Protein AF-A0A259RH67-F1 (afdb_monomer_lite)

Structure (mmCIF, N/CA/C/O backbone):
data_AF-A0A259RH67-F1
#
_entry.id   AF-A0A259RH67-F1
#
loop_
_atom_site.group_PDB
_atom_site.id
_atom_site.type_symbol
_atom_site.label_atom_id
_atom_site.label_alt_id
_atom_site.label_comp_id
_atom_site.label_asym_id
_atom_site.label_entity_id
_atom_site.label_seq_id
_atom_site.pdbx_PDB_ins_code
_atom_site.Cartn_x
_atom_site.Cartn_y
_atom_site.Cartn_z
_atom_site.occupancy
_atom_site.B_iso_or_equiv
_a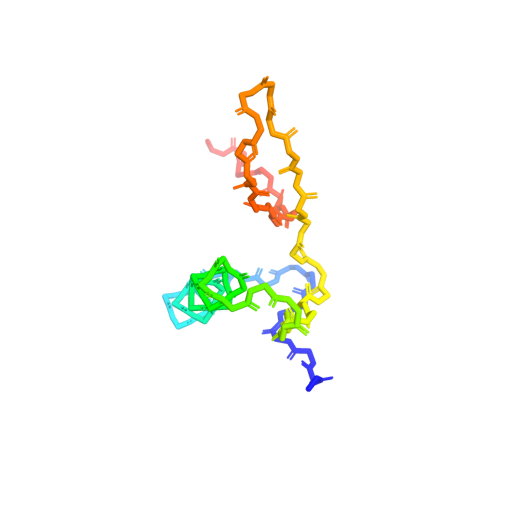tom_site.auth_seq_id
_atom_site.auth_comp_id
_atom_site.auth_asym_id
_atom_site.auth_atom_id
_atom_site.pdbx_PDB_model_num
ATOM 1 N N . GLY A 1 1 ? 6.019 -9.648 5.696 1.00 84.19 1 GLY A N 1
ATOM 2 C CA . GLY A 1 1 ? 6.814 -8.410 5.639 1.00 84.19 1 GLY A CA 1
ATOM 3 C C . GLY A 1 1 ? 8.127 -8.596 4.905 1.00 84.19 1 GLY A C 1
ATOM 4 O O . GLY A 1 1 ? 9.136 -8.128 5.400 1.00 84.19 1 GLY A O 1
ATOM 5 N N . ILE A 1 2 ? 8.127 -9.264 3.746 1.00 91.56 2 ILE A N 1
ATOM 6 C CA . ILE A 1 2 ? 9.235 -9.139 2.785 1.00 91.56 2 ILE A CA 1
ATOM 7 C C . ILE A 1 2 ? 8.970 -7.907 1.903 1.00 91.56 2 ILE A C 1
ATOM 9 O O . ILE A 1 2 ? 7.813 -7.471 1.855 1.00 91.56 2 ILE A O 1
ATOM 13 N N . PRO A 1 3 ? 9.979 -7.351 1.210 1.00 91.38 3 PRO A N 1
ATOM 14 C CA . PRO A 1 3 ? 9.761 -6.234 0.296 1.00 91.38 3 PRO A CA 1
ATOM 15 C C . PRO A 1 3 ? 8.701 -6.572 -0.762 1.00 91.38 3 PRO A C 1
ATOM 17 O O . PRO A 1 3 ? 8.807 -7.588 -1.446 1.00 91.38 3 PRO A O 1
ATOM 20 N N . LEU A 1 4 ? 7.668 -5.728 -0.868 1.00 91.69 4 LEU A N 1
ATOM 21 C CA . LEU A 1 4 ? 6.637 -5.829 -1.909 1.00 91.69 4 LEU A CA 1
ATOM 22 C C . LEU A 1 4 ? 7.066 -5.116 -3.196 1.00 91.69 4 LEU A C 1
ATOM 24 O O . LEU A 1 4 ? 6.696 -5.548 -4.284 1.00 91.69 4 LEU A O 1
ATOM 28 N N . LEU A 1 5 ? 7.790 -4.005 -3.046 1.00 93.06 5 LEU A N 1
ATOM 29 C CA . LEU A 1 5 ? 8.270 -3.163 -4.133 1.00 93.06 5 LEU A CA 1
ATOM 30 C C . LEU A 1 5 ? 9.559 -2.457 -3.690 1.00 93.06 5 LEU A C 1
ATOM 32 O O . LEU A 1 5 ? 9.646 -1.995 -2.547 1.00 93.06 5 LEU A O 1
ATOM 36 N N . ILE A 1 6 ? 10.553 -2.393 -4.572 1.00 92.00 6 ILE A N 1
ATOM 37 C CA . ILE A 1 6 ? 11.838 -1.705 -4.351 1.00 92.00 6 ILE A CA 1
ATOM 38 C C . ILE A 1 6 ? 11.849 -0.392 -5.158 1.00 92.00 6 ILE A C 1
ATOM 40 O O . ILE A 1 6 ? 11.223 -0.326 -6.220 1.00 92.00 6 ILE A O 1
ATOM 44 N N . PRO A 1 7 ? 12.543 0.675 -4.708 1.00 90.50 7 PRO A N 1
ATOM 45 C CA . PRO A 1 7 ? 12.683 1.895 -5.501 1.00 90.50 7 PRO A CA 1
ATOM 46 C C . PRO A 1 7 ? 13.141 1.621 -6.943 1.00 90.50 7 PRO A C 1
ATOM 48 O O . PRO A 1 7 ? 14.127 0.924 -7.169 1.00 90.50 7 PRO A O 1
ATOM 51 N N . GLY A 1 8 ? 12.418 2.185 -7.914 1.00 90.44 8 GLY A N 1
ATOM 52 C CA . GLY A 1 8 ? 12.642 1.976 -9.352 1.00 90.44 8 GLY A CA 1
ATOM 53 C C . GLY A 1 8 ? 11.687 0.969 -10.000 1.00 90.44 8 GLY A C 1
ATOM 54 O O . GLY A 1 8 ? 11.503 1.001 -11.218 1.00 90.44 8 GLY A O 1
ATOM 55 N N . GLU A 1 9 ? 11.019 0.123 -9.215 1.00 94.25 9 GLU A N 1
ATOM 56 C CA . GLU A 1 9 ? 9.978 -0.768 -9.723 1.00 94.25 9 GLU A CA 1
ATOM 57 C C . GLU A 1 9 ? 8.644 -0.040 -9.934 1.00 94.25 9 GLU A C 1
ATOM 59 O O . GLU A 1 9 ? 8.357 1.005 -9.345 1.00 94.25 9 GLU A O 1
ATOM 64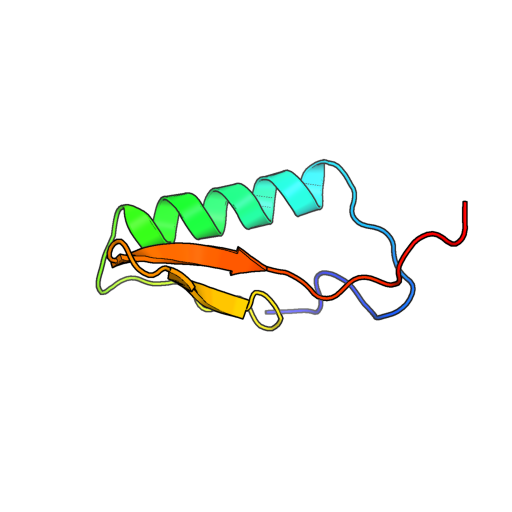 N N . ARG A 1 10 ? 7.802 -0.604 -10.806 1.00 93.25 10 ARG A N 1
ATOM 65 C CA . ARG A 1 10 ? 6.505 -0.026 -11.169 1.00 93.25 10 ARG A CA 1
ATOM 66 C C . ARG A 1 10 ? 5.367 -0.767 -10.492 1.00 93.25 10 ARG A C 1
ATOM 68 O O . ARG A 1 10 ? 5.304 -1.996 -10.503 1.00 93.25 10 ARG A O 1
ATOM 75 N N . PHE A 1 11 ? 4.405 0.001 -9.995 1.00 94.12 11 PHE A N 1
ATOM 76 C CA . PHE A 1 11 ? 3.149 -0.544 -9.507 1.00 94.12 11 PHE A CA 1
ATOM 77 C C . PHE A 1 11 ? 2.407 -1.273 -10.627 1.00 94.12 11 PHE A C 1
ATOM 79 O O . PHE A 1 11 ? 2.244 -0.765 -11.736 1.00 94.12 11 PHE A O 1
ATOM 86 N N . ASN A 1 12 ? 1.919 -2.467 -10.308 1.00 94.06 12 ASN A N 1
ATOM 87 C CA . ASN A 1 12 ? 1.087 -3.268 -11.193 1.00 94.06 12 ASN A CA 1
ATOM 88 C C . ASN A 1 12 ? -0.289 -3.524 -10.560 1.00 94.06 12 ASN A C 1
ATOM 90 O O . ASN A 1 12 ? -0.548 -3.185 -9.402 1.00 94.06 12 ASN A O 1
ATOM 94 N N . ALA A 1 13 ? -1.196 -4.128 -11.328 1.00 97.31 13 ALA A N 1
ATOM 95 C CA . ALA A 1 13 ? -2.559 -4.364 -10.867 1.00 97.31 13 ALA A CA 1
ATOM 96 C C . ALA A 1 13 ? -2.644 -5.232 -9.587 1.00 97.31 13 ALA A C 1
ATOM 98 O O . ALA A 1 13 ? -3.397 -4.851 -8.689 1.00 97.31 13 ALA A O 1
ATOM 99 N N . PRO A 1 14 ? -1.904 -6.353 -9.441 1.00 96.81 14 PRO A N 1
ATOM 100 C CA . PRO A 1 14 ? -1.835 -7.094 -8.178 1.00 96.81 14 PRO A CA 1
ATOM 101 C C . PRO A 1 14 ? -1.424 -6.251 -6.967 1.00 96.81 14 PRO A C 1
ATOM 103 O O . PRO A 1 14 ? -2.122 -6.281 -5.952 1.00 96.81 14 PRO A O 1
ATOM 106 N N . ILE A 1 15 ? -0.350 -5.465 -7.082 1.00 94.81 15 ILE A N 1
ATOM 107 C CA . ILE A 1 15 ? 0.143 -4.613 -5.990 1.00 94.81 15 ILE A CA 1
ATOM 108 C C . ILE A 1 15 ? -0.919 -3.578 -5.614 1.00 94.81 15 ILE A C 1
ATOM 110 O O . ILE A 1 15 ? -1.264 -3.433 -4.442 1.00 94.81 15 ILE A O 1
ATOM 114 N N . MET A 1 16 ? -1.526 -2.925 -6.609 1.00 95.19 16 MET A N 1
ATOM 115 C CA . MET A 1 16 ? -2.599 -1.959 -6.364 1.00 95.19 16 MET A CA 1
ATOM 116 C C . MET A 1 16 ? -3.822 -2.590 -5.691 1.00 95.19 16 MET A C 1
ATOM 118 O O . MET A 1 16 ? -4.462 -1.942 -4.863 1.00 95.19 16 MET A O 1
ATOM 122 N N . ARG A 1 17 ? -4.162 -3.845 -6.015 1.00 96.62 17 ARG A N 1
ATOM 123 C CA . ARG A 1 17 ? -5.246 -4.569 -5.331 1.00 96.62 17 ARG A CA 1
ATOM 124 C C . ARG A 1 17 ? -4.906 -4.845 -3.871 1.00 96.62 17 ARG A C 1
ATOM 126 O O . ARG A 1 17 ? -5.763 -4.623 -3.021 1.00 96.62 17 ARG A O 1
ATOM 133 N N . TYR A 1 18 ? -3.681 -5.275 -3.580 1.00 94.38 18 TYR A N 1
ATOM 134 C CA . TYR A 1 18 ? -3.235 -5.508 -2.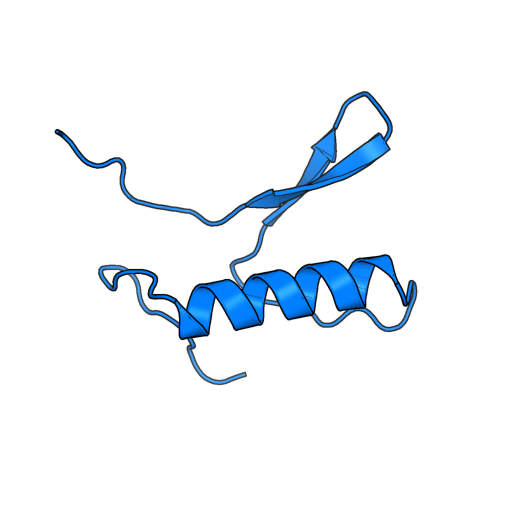206 1.00 94.38 18 TYR A CA 1
ATOM 135 C C . TYR A 1 18 ? -3.293 -4.228 -1.359 1.00 94.38 18 TYR A C 1
ATOM 137 O O . TYR A 1 18 ? -3.866 -4.240 -0.272 1.00 94.38 18 TYR A O 1
ATOM 145 N N . LEU A 1 19 ? -2.783 -3.104 -1.875 1.00 94.50 19 LEU A N 1
ATOM 146 C CA . LEU A 1 19 ? -2.801 -1.827 -1.148 1.00 94.50 19 LEU A CA 1
ATOM 147 C C . LEU A 1 19 ? -4.229 -1.326 -0.886 1.00 94.50 19 LEU A C 1
ATOM 149 O O . LEU A 1 19 ? -4.529 -0.852 0.209 1.00 94.50 19 LEU A O 1
ATOM 153 N N . LYS A 1 20 ? -5.137 -1.481 -1.860 1.00 94.00 20 LYS A N 1
ATOM 154 C CA . LYS A 1 20 ? -6.564 -1.165 -1.678 1.00 94.00 20 LYS A CA 1
ATOM 155 C C . LYS A 1 20 ? -7.216 -2.064 -0.629 1.00 94.00 20 LYS A C 1
ATOM 157 O O . LYS A 1 20 ? -7.952 -1.561 0.211 1.00 94.00 20 LYS A O 1
ATOM 162 N N . PHE A 1 21 ? -6.909 -3.361 -0.642 1.00 94.75 21 PHE A N 1
ATOM 163 C CA . PHE A 1 21 ? -7.386 -4.289 0.380 1.00 94.75 21 PHE A CA 1
ATOM 164 C C . PHE A 1 21 ? -6.913 -3.876 1.779 1.00 94.75 21 PHE A C 1
ATOM 166 O O . PHE A 1 21 ? -7.739 -3.765 2.679 1.00 94.75 21 PHE A O 1
ATOM 173 N N . ALA A 1 22 ? -5.618 -3.593 1.953 1.00 92.81 22 ALA A N 1
ATOM 174 C CA . ALA A 1 22 ? -5.062 -3.181 3.242 1.00 92.81 22 ALA A CA 1
ATOM 175 C C . ALA A 1 22 ? -5.720 -1.890 3.756 1.00 92.81 22 ALA A C 1
ATOM 177 O O . ALA A 1 22 ? -6.106 -1.807 4.921 1.00 92.81 22 ALA A O 1
ATOM 178 N N . ARG A 1 23 ? -5.931 -0.908 2.869 1.00 91.88 23 ARG A N 1
ATOM 179 C CA . ARG A 1 23 ? -6.684 0.314 3.177 1.00 91.88 23 ARG A CA 1
ATOM 180 C C . ARG A 1 23 ? -8.095 -0.001 3.677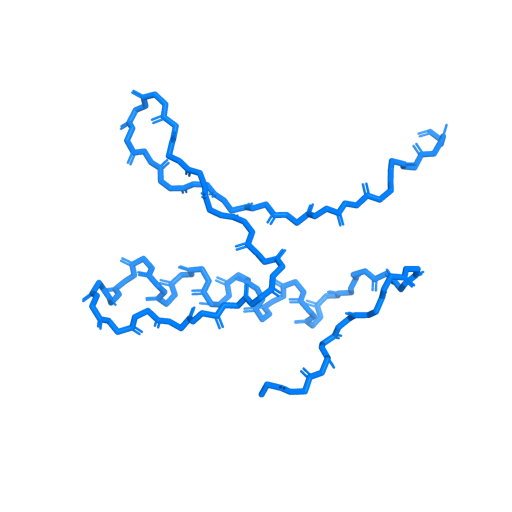 1.00 91.88 23 ARG A C 1
ATOM 182 O O . ARG A 1 23 ? -8.484 0.465 4.744 1.00 91.88 23 ARG A O 1
ATOM 189 N N . ASP A 1 24 ? -8.859 -0.767 2.905 1.00 93.00 24 ASP A N 1
ATOM 190 C CA . ASP A 1 24 ? -10.267 -1.039 3.206 1.00 93.00 24 ASP A CA 1
ATOM 191 C C . ASP A 1 24 ? -10.408 -1.874 4.489 1.00 93.00 24 ASP A C 1
ATOM 193 O O . ASP A 1 24 ? -11.293 -1.621 5.308 1.00 93.00 24 ASP A O 1
ATOM 197 N N . PHE A 1 25 ? -9.487 -2.814 4.711 1.00 93.69 25 PHE A N 1
ATOM 198 C CA . PHE A 1 25 ? -9.391 -3.587 5.944 1.00 93.69 25 PHE A CA 1
ATOM 199 C C . PHE A 1 25 ? -9.132 -2.683 7.158 1.00 93.69 25 PHE A C 1
ATOM 201 O O . PHE A 1 25 ? -9.877 -2.733 8.137 1.00 93.69 25 PHE A O 1
ATOM 208 N N . ASN A 1 26 ? -8.142 -1.793 7.063 1.00 90.38 26 ASN A N 1
ATOM 209 C CA . ASN A 1 26 ? -7.768 -0.869 8.136 1.00 90.38 26 ASN A CA 1
ATOM 210 C C . ASN A 1 26 ? -8.887 0.121 8.496 1.00 90.38 26 ASN A C 1
ATOM 212 O O . ASN A 1 26 ? -9.040 0.481 9.664 1.00 90.38 26 ASN A O 1
ATOM 216 N N . LEU A 1 27 ? -9.672 0.560 7.509 1.00 88.38 27 LEU A N 1
ATOM 217 C CA . LEU A 1 27 ? -10.840 1.415 7.737 1.00 88.38 27 LEU A CA 1
ATOM 218 C C . LEU A 1 27 ? -11.989 0.652 8.406 1.00 88.38 27 LEU A C 1
ATOM 220 O O . LEU A 1 27 ? -12.686 1.212 9.250 1.00 88.38 27 LEU A O 1
ATOM 224 N N . ARG A 1 28 ? -12.187 -0.618 8.039 1.00 93.25 28 ARG A N 1
ATOM 225 C CA . ARG A 1 28 ? -13.289 -1.446 8.545 1.00 93.25 28 ARG A CA 1
ATOM 226 C C . ARG A 1 28 ? -13.045 -1.987 9.952 1.00 93.25 28 ARG A C 1
ATOM 228 O O . ARG A 1 28 ? -14.012 -2.179 10.687 1.00 93.25 28 ARG A O 1
ATOM 235 N N . PHE A 1 29 ? -11.791 -2.223 10.331 1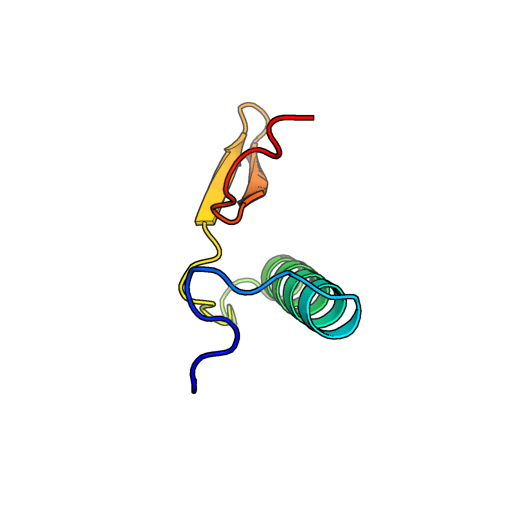.00 92.06 29 PHE A N 1
ATOM 236 C CA . PHE A 1 29 ? -11.435 -2.819 11.621 1.00 92.06 29 PHE A CA 1
ATOM 237 C C . PHE A 1 29 ? -10.472 -1.931 12.431 1.00 92.06 29 PHE A C 1
ATOM 239 O O . PHE A 1 29 ? -9.294 -2.269 12.591 1.00 92.06 29 PHE A O 1
ATOM 246 N N . PRO A 1 30 ? -10.949 -0.793 12.979 1.00 87.44 30 PRO A N 1
ATOM 247 C CA . PRO A 1 30 ? -10.151 0.026 13.888 1.00 87.44 30 PRO A CA 1
ATOM 248 C C . PRO A 1 30 ? -9.633 -0.802 15.074 1.00 87.44 30 PRO A C 1
ATOM 250 O O . PRO A 1 30 ? -10.389 -1.543 15.695 1.00 87.44 30 PRO A O 1
ATOM 253 N N . GLY A 1 31 ? -8.338 -0.686 15.381 1.00 89.38 31 GLY A N 1
ATOM 254 C CA . GLY A 1 31 ? -7.667 -1.474 16.427 1.00 89.38 31 GLY A CA 1
ATOM 255 C C . GLY A 1 31 ? -7.018 -2.779 15.944 1.00 89.38 31 GLY A C 1
ATOM 256 O O . GLY A 1 31 ? -6.164 -3.307 16.646 1.00 89.38 31 GLY A O 1
ATOM 257 N N . PHE A 1 32 ? -7.332 -3.247 14.729 1.00 91.94 32 PHE A N 1
ATOM 258 C CA . PHE A 1 32 ? -6.697 -4.412 14.083 1.00 91.94 32 PHE A CA 1
ATOM 259 C C . PHE A 1 32 ? -5.927 -4.018 12.820 1.00 91.94 32 PHE A C 1
ATOM 261 O O . PHE A 1 32 ? -5.836 -4.770 11.855 1.00 91.94 32 PHE A O 1
ATOM 268 N N . VAL A 1 33 ? -5.404 -2.799 12.816 1.00 86.31 33 VAL A N 1
ATOM 269 C CA . VAL A 1 33 ? -4.722 -2.200 11.672 1.00 86.31 33 VAL A CA 1
ATOM 270 C C . VAL A 1 33 ? -3.484 -3.013 11.299 1.00 86.31 33 VAL A C 1
ATOM 272 O O . VAL A 1 33 ? -2.634 -3.293 12.142 1.00 86.31 33 VAL A O 1
ATOM 275 N N . THR A 1 34 ? -3.365 -3.355 10.020 1.00 85.19 34 THR A N 1
ATOM 276 C CA . THR A 1 34 ? -2.129 -3.893 9.456 1.00 85.19 34 THR A CA 1
ATOM 277 C C . THR A 1 34 ? -1.247 -2.737 9.015 1.00 85.19 34 THR A C 1
ATOM 279 O O . THR A 1 34 ? -1.679 -1.918 8.195 1.00 85.19 34 THR A O 1
ATOM 282 N N . ASP A 1 35 ? -0.025 -2.680 9.539 1.00 86.69 35 ASP A N 1
ATOM 283 C CA . ASP A 1 35 ? 0.957 -1.687 9.118 1.00 86.69 35 ASP A CA 1
ATOM 284 C C . ASP A 1 35 ? 1.590 -2.088 7.777 1.00 86.69 35 ASP A C 1
ATOM 286 O O . ASP A 1 35 ? 2.058 -3.218 7.594 1.00 86.69 35 ASP A O 1
ATOM 290 N N . VAL A 1 36 ? 1.571 -1.163 6.818 1.00 91.44 36 VAL A N 1
ATOM 291 C CA . VAL A 1 36 ? 2.166 -1.336 5.491 1.00 91.44 36 VAL A CA 1
ATOM 292 C C . VAL A 1 36 ? 3.232 -0.265 5.335 1.00 91.44 36 VAL A C 1
ATOM 294 O O . VAL A 1 36 ? 2.941 0.881 4.999 1.00 91.44 36 VAL A O 1
ATOM 297 N N . HIS A 1 37 ? 4.482 -0.656 5.567 1.00 91.62 37 HIS A N 1
ATOM 298 C CA . HIS A 1 37 ? 5.631 0.232 5.434 1.00 91.62 37 HIS A CA 1
ATOM 299 C C . HIS A 1 37 ? 5.675 0.852 4.028 1.00 91.62 37 HIS A C 1
ATOM 301 O O . HIS A 1 37 ? 5.618 0.136 3.027 1.00 91.62 37 HIS A O 1
ATOM 307 N N . GLY A 1 38 ? 5.771 2.182 3.964 1.00 90.12 38 GLY A N 1
ATOM 308 C CA . GLY A 1 38 ? 5.749 2.951 2.713 1.00 90.12 38 GLY A CA 1
ATOM 309 C C . GLY A 1 38 ? 4.356 3.382 2.233 1.00 90.12 38 GLY A C 1
ATOM 310 O O . GLY A 1 38 ? 4.270 4.112 1.249 1.00 90.12 38 GLY A O 1
ATOM 311 N N . LEU A 1 39 ? 3.272 2.982 2.913 1.00 92.50 39 LEU A N 1
ATOM 312 C CA . LEU A 1 39 ? 1.921 3.504 2.680 1.00 92.50 39 LEU A CA 1
ATOM 313 C C . LEU A 1 39 ? 1.611 4.606 3.704 1.00 92.50 39 LEU A C 1
ATOM 315 O O . LEU A 1 39 ? 1.174 4.340 4.825 1.00 92.50 39 LEU A O 1
ATOM 319 N N . VAL A 1 40 ? 1.846 5.855 3.317 1.00 92.12 40 VAL A N 1
ATOM 320 C CA . VAL A 1 40 ? 1.644 7.027 4.178 1.00 92.12 40 VAL A CA 1
ATOM 321 C C . VAL A 1 40 ? 0.150 7.270 4.376 1.00 92.12 40 VAL A C 1
ATOM 323 O O . VAL A 1 40 ? -0.629 7.184 3.428 1.00 92.12 40 VAL A O 1
ATOM 326 N N . THR A 1 41 ? -0.257 7.577 5.609 1.00 90.69 41 THR A N 1
ATOM 327 C CA . THR A 1 41 ? -1.6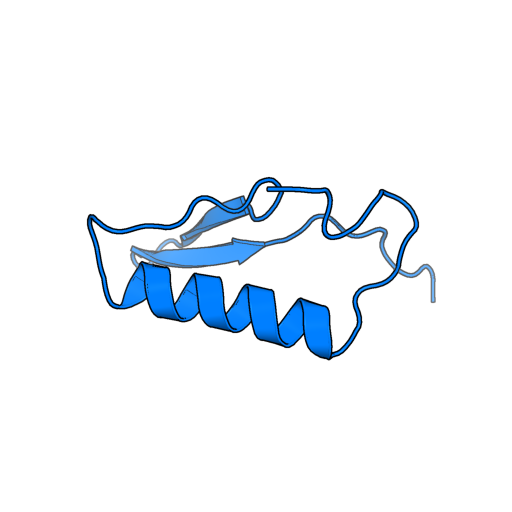41 7.937 5.942 1.00 90.69 41 THR A CA 1
ATOM 328 C C . THR A 1 41 ? -1.702 9.383 6.411 1.00 90.69 41 THR A C 1
ATOM 330 O O . THR A 1 41 ? -1.016 9.752 7.360 1.00 90.69 41 THR A O 1
ATOM 333 N N . GLU A 1 42 ? -2.574 10.176 5.802 1.00 92.38 42 GLU A N 1
ATOM 334 C CA . GLU A 1 42 ? -2.848 11.556 6.201 1.00 92.38 42 GLU A CA 1
ATOM 335 C C . GLU A 1 42 ? -4.335 11.725 6.505 1.00 92.38 42 GLU A C 1
ATOM 337 O O . GLU A 1 42 ? -5.179 11.011 5.962 1.00 92.38 42 GLU A O 1
ATOM 342 N N . THR A 1 43 ? -4.671 12.672 7.379 1.00 92.00 43 THR A N 1
ATOM 343 C CA . THR A 1 43 ? -6.067 13.039 7.652 1.00 92.00 43 THR A CA 1
ATOM 344 C C . THR A 1 43 ? -6.352 14.368 6.973 1.00 92.00 43 THR A C 1
ATOM 346 O O . THR A 1 43 ? -5.640 15.341 7.219 1.00 92.00 43 THR A O 1
ATOM 349 N N . ASP A 1 44 ? -7.360 14.413 6.104 1.00 91.88 44 ASP A N 1
ATOM 350 C CA . ASP A 1 44 ? -7.747 15.662 5.452 1.00 91.88 44 ASP A CA 1
ATOM 351 C C . ASP A 1 44 ? -8.524 16.598 6.395 1.00 91.88 44 ASP A C 1
ATOM 353 O O . ASP A 1 44 ? -8.894 16.232 7.512 1.00 91.88 44 ASP A O 1
ATOM 357 N N . ALA A 1 45 ? -8.784 17.828 5.942 1.00 93.56 45 ALA A N 1
ATOM 358 C CA . ALA A 1 45 ? -9.483 18.847 6.731 1.00 93.56 45 ALA A CA 1
ATOM 359 C C . ALA A 1 45 ? -10.909 18.440 7.159 1.00 93.56 45 ALA A C 1
ATOM 361 O O . ALA A 1 45 ? -11.470 19.045 8.070 1.00 93.56 45 ALA A O 1
ATOM 362 N N . SER A 1 46 ? -11.498 17.427 6.517 1.00 93.38 46 SER A N 1
ATOM 363 C CA . SER A 1 46 ? -12.816 16.880 6.853 1.00 93.38 46 SER A CA 1
ATOM 364 C C . SER A 1 46 ? -12.737 15.656 7.774 1.00 93.38 46 SER A C 1
ATOM 366 O O . SER A 1 46 ? -13.768 15.063 8.079 1.00 93.38 46 SER A O 1
ATOM 368 N N . GLY A 1 47 ? -11.538 15.266 8.219 1.00 90.12 47 GLY A N 1
ATOM 369 C CA . GLY A 1 47 ? -11.324 14.113 9.092 1.00 90.12 47 GLY A CA 1
ATOM 370 C C . GLY A 1 47 ? -11.220 12.773 8.358 1.00 90.12 47 GLY A C 1
ATOM 371 O O . GLY A 1 47 ? -11.141 11.731 9.013 1.00 90.12 47 GLY A O 1
ATOM 372 N N . ASN A 1 48 ? -11.206 12.757 7.020 1.00 88.06 48 ASN A N 1
ATOM 373 C CA . ASN A 1 48 ? -11.105 11.511 6.263 1.00 88.06 48 ASN A CA 1
ATOM 374 C C . ASN A 1 48 ? -9.647 11.069 6.129 1.00 88.06 48 ASN A C 1
ATOM 376 O O . ASN A 1 48 ? -8.766 11.869 5.807 1.00 88.06 48 ASN A O 1
ATOM 380 N N . LYS A 1 49 ? -9.398 9.766 6.301 1.00 88.44 49 LYS A N 1
ATOM 381 C CA . LYS A 1 49 ? -8.076 9.174 6.065 1.00 88.44 49 LYS A CA 1
ATOM 382 C C . LYS A 1 49 ? -7.809 9.021 4.569 1.00 88.44 49 LYS A C 1
ATOM 384 O O . LYS A 1 49 ? -8.577 8.370 3.857 1.00 88.44 49 LYS A O 1
ATOM 389 N N . ARG A 1 50 ? -6.687 9.565 4.109 1.00 90.25 50 ARG A N 1
ATOM 390 C CA . ARG A 1 50 ? -6.142 9.393 2.760 1.00 90.25 50 ARG A CA 1
ATOM 391 C C . ARG A 1 50 ? -4.829 8.633 2.828 1.00 90.25 50 ARG A C 1
ATOM 393 O O . ARG A 1 50 ? -4.099 8.737 3.806 1.00 90.25 50 ARG A O 1
ATOM 400 N N . TYR A 1 51 ? -4.565 7.856 1.785 1.00 91.81 51 TYR A N 1
ATOM 401 C CA . TYR A 1 51 ? -3.424 6.955 1.718 1.00 91.81 51 TYR A CA 1
ATOM 402 C C . TYR A 1 51 ? -2.596 7.271 0.480 1.00 91.81 51 TYR A C 1
ATOM 404 O O . TYR A 1 51 ? -3.155 7.387 -0.614 1.00 91.81 51 TYR A O 1
ATOM 412 N N . PHE A 1 52 ? -1.285 7.382 0.661 1.00 93.12 52 PHE A N 1
ATOM 413 C CA . PHE A 1 52 ? -0.340 7.812 -0.362 1.00 93.12 52 PHE A CA 1
ATOM 414 C C . PHE A 1 52 ? 0.873 6.888 -0.418 1.00 93.12 52 PHE A C 1
ATOM 416 O O . PHE A 1 52 ? 1.243 6.254 0.568 1.00 93.12 52 PHE A O 1
ATOM 423 N N . VAL A 1 53 ? 1.484 6.827 -1.595 1.00 92.69 53 VAL A N 1
ATOM 424 C CA . VAL A 1 53 ? 2.776 6.184 -1.830 1.00 92.69 53 VAL A CA 1
ATOM 425 C C . VAL A 1 53 ? 3.643 7.151 -2.620 1.00 92.69 53 VAL A C 1
ATOM 427 O O . VAL A 1 53 ? 3.134 7.861 -3.494 1.00 92.69 53 VAL A O 1
ATOM 430 N N . ASP A 1 54 ? 4.937 7.167 -2.326 1.00 91.69 54 ASP A N 1
ATOM 431 C CA . ASP A 1 54 ? 5.882 7.994 -3.064 1.00 91.69 54 ASP A CA 1
ATOM 432 C C . ASP A 1 54 ? 6.164 7.386 -4.437 1.00 91.69 54 ASP A C 1
ATOM 434 O O . ASP A 1 54 ? 6.510 6.211 -4.574 1.00 91.69 54 ASP A O 1
ATOM 438 N N . CYS A 1 55 ? 6.028 8.217 -5.466 1.00 91.94 55 CYS A N 1
ATOM 439 C CA . CYS A 1 55 ? 6.277 7.852 -6.852 1.00 91.94 55 CYS A CA 1
ATOM 440 C C . CYS A 1 55 ? 7.133 8.923 -7.519 1.00 91.94 55 CYS A C 1
ATOM 442 O O . CYS A 1 55 ? 6.968 10.120 -7.279 1.00 91.94 55 CYS A O 1
ATOM 444 N N . VAL A 1 56 ? 7.999 8.497 -8.435 1.00 93.00 56 VAL A N 1
ATOM 445 C CA . VAL A 1 56 ? 8.663 9.433 -9.343 1.00 93.00 56 VAL A CA 1
ATOM 446 C C . VAL A 1 56 ? 7.617 9.960 -10.323 1.00 93.00 56 VAL A C 1
ATOM 448 O O . VAL A 1 56 ? 6.900 9.179 -10.955 1.00 93.00 56 VAL A O 1
ATOM 451 N N . ARG A 1 57 ? 7.513 11.288 -10.442 1.00 92.69 57 ARG A N 1
ATOM 452 C CA . ARG A 1 57 ? 6.647 11.938 -11.432 1.00 92.69 57 ARG A CA 1
ATOM 453 C C . ARG A 1 57 ? 7.075 11.489 -12.830 1.00 92.69 57 ARG A C 1
ATOM 455 O O . ARG A 1 57 ? 8.250 11.613 -13.165 1.00 92.69 57 ARG A O 1
ATOM 462 N N . ASN A 1 58 ? 6.131 11.006 -13.640 1.00 85.25 58 ASN A N 1
ATOM 463 C CA . ASN A 1 58 ? 6.422 10.752 -15.047 1.00 85.25 58 ASN A CA 1
ATOM 464 C C . ASN A 1 58 ? 6.727 12.103 -15.725 1.00 85.25 58 ASN A C 1
ATOM 466 O O . ASN A 1 58 ? 5.941 13.036 -15.543 1.00 85.25 58 ASN A O 1
ATOM 470 N N . PRO A 1 59 ? 7.871 12.262 -16.411 1.00 77.38 59 PRO A N 1
ATOM 471 C CA . PRO A 1 59 ? 8.206 13.515 -17.079 1.00 77.38 59 PRO A CA 1
ATOM 472 C C . PRO A 1 59 ? 7.339 13.816 -18.312 1.00 77.38 59 PRO A C 1
ATOM 474 O O . PRO A 1 59 ? 7.368 14.963 -18.753 1.00 77.38 59 PRO A O 1
ATOM 477 N N . ASP A 1 60 ? 6.579 12.836 -18.819 1.00 61.53 60 ASP A N 1
ATOM 478 C CA . ASP A 1 60 ? 5.600 13.016 -19.907 1.00 61.53 60 ASP A CA 1
ATOM 479 C C . ASP A 1 60 ? 4.357 13.813 -19.473 1.00 61.53 60 ASP A C 1
ATOM 481 O O . ASP A 1 60 ? 3.797 13.514 -18.387 1.00 61.53 60 ASP A O 1
#

pLDDT: mean 91.02, std 5.05, range [61.53, 97.31]

Secondary structure (DSSP, 8-state):
---S--TT----HHHHHHHHHHHHHHHHSTT-PPP-TT-EEEE-TTS-EEEE---PPP--

Radius of gyration: 13.02 Å; chains: 1; bounding box: 26×28×36 Å

Foldseek 3Di:
DPDPDDPPDDDDPVNVVVVVVLVVVCVVDPPPRDDDPQWDWDQDPVRDIDTDHDDDDDPD

Sequence (60 aa):
GIPLLIPGERFNAPIMRYLKFARDFNLRFPGFVTDVHGLVTETDASGNKRYFVDCVRNPD